Protein AF-A0AAX4NG09-F1 (afdb_monomer)

Organism: NCBI:txid3073602

Structure (mmCIF, N/CA/C/O backbone):
data_AF-A0AAX4NG09-F1
#
_entry.id   AF-A0AAX4NG09-F1
#
loop_
_atom_site.group_PDB
_atom_site.id
_atom_site.type_symbol
_atom_site.label_atom_id
_atom_site.label_alt_id
_atom_site.label_comp_id
_atom_site.label_asym_id
_atom_site.label_entity_id
_atom_site.label_seq_id
_atom_site.pdbx_PDB_ins_code
_atom_site.Cartn_x
_atom_site.Cartn_y
_atom_site.Cartn_z
_atom_site.occupancy
_atom_site.B_iso_or_equiv
_atom_site.auth_seq_id
_atom_site.auth_comp_id
_atom_site.auth_asym_id
_atom_site.auth_atom_id
_atom_site.pdbx_PDB_model_num
ATOM 1 N N . MET A 1 1 ? -6.642 13.900 21.041 1.00 59.78 1 MET A N 1
ATOM 2 C CA . MET A 1 1 ? -6.759 13.315 19.686 1.00 59.78 1 MET A CA 1
ATOM 3 C C . MET A 1 1 ? -7.125 11.846 19.848 1.00 59.78 1 MET A C 1
ATOM 5 O O . MET A 1 1 ? -6.488 11.182 20.656 1.00 59.78 1 MET A O 1
ATOM 9 N N . ASN A 1 2 ? -8.192 11.367 19.203 1.00 76.62 2 ASN A N 1
ATOM 10 C CA . ASN A 1 2 ? -8.667 9.991 19.373 1.00 76.62 2 ASN A CA 1
ATOM 11 C C . ASN A 1 2 ? -7.628 9.006 18.785 1.00 76.62 2 ASN A C 1
ATOM 13 O O . ASN A 1 2 ? -7.184 9.186 17.653 1.00 76.62 2 ASN A O 1
ATOM 17 N N . LYS A 1 3 ? -7.224 7.984 19.551 1.00 73.12 3 LYS A N 1
ATOM 18 C CA . LYS A 1 3 ? -6.249 6.958 19.130 1.00 73.12 3 LYS A CA 1
ATOM 19 C C . LYS A 1 3 ? -6.661 6.234 17.840 1.00 73.12 3 LYS A C 1
ATOM 21 O O . LYS A 1 3 ? -5.796 5.867 17.053 1.00 73.12 3 LYS A O 1
ATOM 26 N N . TYR A 1 4 ? -7.967 6.102 17.595 1.00 78.19 4 TYR A N 1
ATOM 27 C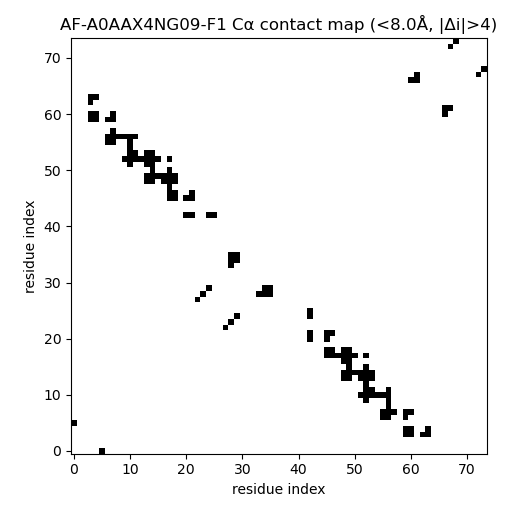 CA . TYR A 1 4 ? -8.498 5.527 16.358 1.00 78.19 4 TYR A CA 1
ATOM 28 C C . TYR A 1 4 ? -8.273 6.457 15.157 1.00 78.19 4 TYR A C 1
ATOM 30 O O . TYR A 1 4 ? -7.863 6.004 14.098 1.00 78.19 4 TYR A O 1
ATOM 38 N N . LEU A 1 5 ? -8.420 7.773 15.342 1.00 79.19 5 LEU A N 1
ATOM 39 C CA . LEU A 1 5 ? -8.151 8.756 14.288 1.00 79.19 5 LEU A CA 1
ATOM 40 C C . LEU A 1 5 ? -6.663 8.785 13.905 1.00 79.19 5 LEU A C 1
ATOM 42 O O . LEU A 1 5 ? -6.325 8.864 12.730 1.00 79.19 5 LEU A O 1
ATOM 46 N N . ALA A 1 6 ? -5.767 8.690 14.892 1.00 81.56 6 ALA A N 1
ATOM 47 C CA . ALA A 1 6 ? -4.332 8.619 14.626 1.00 81.56 6 ALA A CA 1
ATOM 48 C C . ALA A 1 6 ? -3.957 7.341 13.852 1.00 81.56 6 ALA A C 1
ATOM 50 O O . ALA A 1 6 ? -3.193 7.411 12.894 1.00 81.56 6 ALA A O 1
ATOM 51 N N . GLY A 1 7 ? -4.528 6.190 14.227 1.00 82.94 7 GLY A N 1
ATOM 52 C CA . GLY A 1 7 ? -4.300 4.924 13.527 1.00 82.94 7 GLY A CA 1
ATOM 53 C C . GLY A 1 7 ? -4.840 4.911 12.093 1.00 82.94 7 GLY A C 1
ATOM 54 O O . GLY A 1 7 ? -4.172 4.403 11.198 1.00 82.94 7 GLY A O 1
ATOM 55 N N . GLU A 1 8 ? -6.000 5.527 11.856 1.00 82.44 8 GLU A N 1
ATOM 56 C CA . GLU A 1 8 ? -6.579 5.690 10.517 1.00 82.44 8 GLU A CA 1
ATOM 57 C C . GLU A 1 8 ? -5.671 6.534 9.609 1.00 82.44 8 GLU A C 1
ATOM 59 O O . GLU A 1 8 ? -5.346 6.111 8.501 1.00 82.44 8 GLU A O 1
ATOM 64 N N . ILE A 1 9 ? -5.173 7.675 10.102 1.00 86.69 9 ILE A N 1
ATOM 65 C CA . ILE A 1 9 ? -4.245 8.546 9.358 1.00 86.69 9 ILE A CA 1
ATOM 66 C C . ILE A 1 9 ? -2.941 7.809 9.023 1.00 86.69 9 ILE A C 1
ATOM 68 O O . ILE A 1 9 ? -2.446 7.916 7.901 1.00 86.69 9 ILE A O 1
ATOM 72 N N . ILE A 1 10 ? -2.397 7.038 9.970 1.00 88.44 10 ILE A N 1
ATOM 73 C CA . ILE A 1 10 ? -1.176 6.250 9.751 1.00 88.44 10 ILE A CA 1
ATOM 74 C C . ILE A 1 10 ? -1.413 5.164 8.694 1.00 88.44 10 ILE A C 1
ATOM 76 O O . ILE A 1 10 ? -0.596 5.019 7.785 1.00 88.44 10 ILE A O 1
ATOM 80 N N . GLY A 1 11 ? -2.535 4.440 8.763 1.00 88.31 11 GLY A N 1
ATOM 81 C CA . GLY A 1 11 ? -2.895 3.429 7.764 1.00 88.31 11 GLY A CA 1
ATOM 82 C C . GLY A 1 11 ? -3.030 4.024 6.359 1.00 88.31 11 GLY A C 1
ATOM 83 O O . GLY A 1 11 ? -2.444 3.510 5.406 1.00 88.31 11 GLY A O 1
ATOM 84 N N . VAL A 1 12 ? -3.713 5.167 6.234 1.00 89.12 12 VAL A N 1
ATOM 85 C CA . VAL A 1 12 ? -3.845 5.892 4.959 1.00 89.12 12 VAL A CA 1
ATOM 86 C C . VAL A 1 12 ? -2.482 6.335 4.428 1.00 89.12 12 VAL A C 1
ATOM 88 O O . VAL A 1 12 ? -2.203 6.141 3.246 1.00 89.12 12 VAL A O 1
ATOM 91 N N . ALA A 1 13 ? -1.611 6.881 5.280 1.00 91.81 13 ALA A N 1
ATOM 92 C CA . ALA A 1 13 ? -0.275 7.316 4.877 1.00 91.81 13 ALA A CA 1
ATOM 93 C C . ALA A 1 13 ? 0.577 6.150 4.347 1.00 91.81 13 ALA A C 1
ATOM 95 O O . ALA A 1 13 ? 1.176 6.267 3.279 1.00 91.81 13 ALA A O 1
ATOM 96 N N . ILE A 1 14 ? 0.580 5.008 5.044 1.00 91.31 14 ILE A N 1
ATOM 97 C CA . ILE A 1 14 ? 1.277 3.789 4.598 1.00 91.31 14 ILE A CA 1
ATOM 98 C C . ILE A 1 14 ? 0.705 3.301 3.261 1.00 91.31 14 ILE A C 1
ATOM 100 O O . ILE A 1 14 ? 1.467 2.955 2.357 1.00 91.31 14 ILE A O 1
ATOM 104 N N . GLY A 1 15 ? -0.622 3.336 3.109 1.00 90.75 15 GLY A N 1
ATOM 105 C CA . GLY A 1 15 ? -1.299 2.975 1.867 1.00 90.75 15 GLY A CA 1
ATOM 106 C C . GLY A 1 15 ? -0.835 3.840 0.693 1.00 90.75 15 GLY A C 1
ATOM 107 O O . GLY A 1 15 ? -0.377 3.322 -0.323 1.00 90.75 15 GLY A O 1
ATOM 108 N N . ILE A 1 16 ? -0.877 5.165 0.849 1.00 93.19 16 ILE A N 1
ATOM 109 C CA . ILE A 1 16 ? -0.452 6.118 -0.189 1.00 93.19 16 ILE A CA 1
ATOM 110 C C . ILE A 1 16 ? 1.011 5.893 -0.586 1.00 93.19 16 ILE A C 1
ATOM 112 O O . ILE A 1 16 ? 1.321 5.917 -1.776 1.00 93.19 16 ILE A O 1
ATOM 116 N N . ILE A 1 17 ? 1.899 5.630 0.377 1.00 91.94 17 ILE A N 1
ATOM 117 C CA . ILE A 1 17 ? 3.312 5.335 0.102 1.00 91.94 17 ILE A CA 1
ATOM 118 C C . ILE A 1 17 ? 3.448 4.052 -0.727 1.00 91.94 17 ILE A C 1
ATOM 120 O O . ILE A 1 17 ? 4.144 4.058 -1.741 1.00 91.94 17 ILE A O 1
ATOM 124 N N . GLY A 1 18 ? 2.756 2.974 -0.346 1.00 89.12 18 GLY A N 1
ATOM 125 C CA . GLY A 1 18 ? 2.762 1.718 -1.103 1.00 89.12 18 GLY A CA 1
ATOM 126 C C . GLY A 1 18 ? 2.256 1.891 -2.537 1.00 89.12 18 GLY A C 1
ATOM 127 O O . GLY A 1 18 ? 2.877 1.399 -3.476 1.00 89.12 18 GLY A O 1
ATOM 128 N N . LEU A 1 19 ? 1.182 2.664 -2.726 1.00 89.94 19 LEU A N 1
ATOM 129 C CA . LEU A 1 19 ? 0.640 2.965 -4.053 1.00 89.94 19 LEU A CA 1
ATOM 130 C C . LEU A 1 19 ? 1.596 3.820 -4.893 1.00 89.94 19 LEU A C 1
ATOM 132 O O . LEU A 1 19 ? 1.785 3.540 -6.074 1.00 89.94 19 LEU A O 1
ATOM 136 N N . ALA A 1 20 ? 2.214 4.844 -4.301 1.00 87.88 20 ALA A N 1
ATOM 137 C CA . ALA A 1 20 ? 3.159 5.716 -4.996 1.00 87.88 20 ALA A CA 1
ATOM 138 C C . ALA A 1 20 ? 4.398 4.947 -5.476 1.00 87.88 20 ALA A C 1
ATOM 140 O O . ALA A 1 20 ? 4.830 5.129 -6.613 1.00 87.88 20 ALA A O 1
ATOM 141 N N . LEU A 1 21 ? 4.930 4.052 -4.638 1.00 87.50 21 LEU A N 1
ATOM 142 C CA . LEU A 1 21 ? 6.049 3.179 -5.000 1.00 87.50 21 LEU A CA 1
ATOM 143 C C . LEU A 1 21 ? 5.660 2.189 -6.105 1.00 87.50 21 LEU A C 1
ATOM 145 O O . LEU A 1 21 ? 6.417 2.002 -7.055 1.00 87.50 21 LEU A O 1
ATOM 149 N N . LEU A 1 22 ? 4.452 1.624 -6.037 1.00 86.31 22 LEU A N 1
ATOM 150 C CA . LEU A 1 22 ? 3.940 0.720 -7.066 1.00 86.31 22 LEU A CA 1
ATOM 151 C C . LEU A 1 22 ? 3.761 1.429 -8.418 1.00 86.31 22 LEU A C 1
ATOM 153 O O . LEU A 1 22 ? 4.142 0.892 -9.455 1.00 86.31 22 LEU A O 1
ATOM 157 N N . ILE A 1 23 ? 3.217 2.647 -8.422 1.00 84.69 23 ILE A N 1
ATOM 158 C CA . ILE A 1 23 ? 3.085 3.497 -9.619 1.00 84.69 23 ILE A CA 1
ATOM 159 C C . ILE A 1 23 ? 4.464 3.840 -10.189 1.00 84.69 23 ILE A C 1
ATOM 161 O O . ILE A 1 23 ? 4.668 3.777 -11.401 1.00 84.69 23 ILE A O 1
ATOM 165 N N . TYR A 1 24 ? 5.421 4.184 -9.327 1.00 83.12 24 TYR A N 1
ATOM 166 C CA . TYR A 1 24 ? 6.782 4.497 -9.748 1.00 83.12 24 TYR A CA 1
ATOM 167 C C . TYR A 1 24 ? 7.444 3.308 -10.458 1.00 83.12 24 TYR A C 1
ATOM 169 O O . TYR A 1 24 ? 8.007 3.464 -11.541 1.00 83.12 24 TYR A O 1
ATOM 177 N N . GLU A 1 25 ? 7.324 2.101 -9.908 1.00 78.62 25 GLU A N 1
ATOM 178 C CA . GLU A 1 25 ? 7.868 0.892 -10.534 1.00 78.62 25 GLU A CA 1
ATOM 179 C C . GLU A 1 25 ? 7.138 0.515 -11.829 1.00 78.62 25 GLU A C 1
ATOM 181 O O . GLU A 1 25 ? 7.776 0.207 -12.829 1.00 78.62 25 GLU A O 1
ATOM 186 N N . THR A 1 26 ? 5.804 0.555 -11.836 1.00 76.69 26 THR A N 1
ATOM 187 C CA . THR A 1 26 ? 5.003 0.026 -12.954 1.00 76.69 26 THR A CA 1
ATOM 188 C C . THR A 1 26 ? 4.860 0.988 -14.128 1.00 76.69 26 THR A C 1
ATOM 190 O O . THR A 1 26 ? 4.764 0.538 -15.268 1.00 76.69 26 THR A O 1
ATOM 193 N N . LEU A 1 27 ? 4.837 2.300 -13.878 1.00 73.88 27 LEU A N 1
ATOM 194 C CA . LEU A 1 27 ? 4.571 3.313 -14.904 1.00 73.88 27 LEU A CA 1
ATOM 195 C C . LEU A 1 27 ? 5.791 4.183 -15.205 1.00 73.88 27 LEU A C 1
ATOM 197 O O . LEU A 1 27 ? 6.041 4.495 -16.366 1.00 73.88 27 LEU A O 1
ATOM 201 N N . ILE A 1 28 ? 6.564 4.567 -14.186 1.00 72.81 28 ILE A N 1
ATOM 202 C CA . ILE A 1 28 ? 7.665 5.525 -14.367 1.00 72.81 28 ILE A CA 1
ATOM 203 C C . ILE A 1 28 ? 8.951 4.805 -14.774 1.00 72.81 28 ILE A C 1
ATOM 205 O O . ILE A 1 28 ? 9.573 5.182 -15.762 1.00 72.81 28 ILE A O 1
ATOM 209 N N . THR A 1 29 ? 9.321 3.736 -14.079 1.00 70.12 29 THR A N 1
ATOM 210 C CA . THR A 1 29 ? 10.578 2.998 -14.296 1.00 70.12 29 THR A CA 1
ATOM 211 C C . THR A 1 29 ? 10.750 2.466 -15.734 1.00 70.12 29 THR A C 1
ATOM 213 O O . THR A 1 29 ? 11.811 2.696 -16.319 1.00 70.12 29 THR A O 1
ATOM 216 N N . PRO A 1 30 ? 9.724 1.881 -16.387 1.00 65.06 30 PRO A N 1
ATOM 217 C CA . PRO A 1 30 ? 9.828 1.470 -17.788 1.00 65.06 30 PRO A CA 1
ATOM 218 C C . PRO A 1 30 ? 9.896 2.678 -18.739 1.00 65.06 30 PRO A C 1
ATOM 220 O O . PRO A 1 30 ? 10.552 2.614 -19.775 1.00 65.06 30 PRO A O 1
ATOM 223 N N . SER A 1 31 ? 9.246 3.797 -18.386 1.00 64.88 31 SER A N 1
ATOM 224 C CA . SER A 1 31 ? 9.199 5.012 -19.217 1.00 64.88 31 SER A CA 1
ATOM 225 C C . SER A 1 31 ? 10.535 5.760 -19.296 1.00 64.88 31 SER A C 1
ATOM 227 O O . SER A 1 31 ? 10.796 6.439 -20.286 1.00 64.88 31 SER A O 1
ATOM 229 N N . VAL A 1 32 ? 11.405 5.598 -18.291 1.00 70.50 32 VAL A N 1
ATOM 230 C CA . VAL A 1 32 ? 12.768 6.163 -18.265 1.00 70.50 32 VAL A CA 1
ATOM 231 C C . VAL A 1 32 ? 13.829 5.206 -18.829 1.00 70.50 32 VAL A C 1
ATOM 233 O O . VAL A 1 32 ? 15.023 5.464 -18.702 1.00 70.50 32 VAL A O 1
ATOM 236 N N . GLY A 1 33 ? 13.410 4.111 -19.476 1.00 64.38 33 GLY A N 1
ATOM 237 C CA . GLY A 1 33 ? 14.309 3.171 -20.153 1.00 64.38 33 GLY A CA 1
ATOM 238 C C . GLY A 1 33 ? 15.028 2.189 -19.225 1.00 64.38 33 GLY A C 1
ATOM 239 O O . GLY A 1 33 ? 15.968 1.523 -19.657 1.00 64.38 33 GLY A O 1
ATOM 240 N N . VAL A 1 34 ? 14.600 2.072 -17.963 1.00 67.75 34 VAL A N 1
ATOM 241 C CA . VAL A 1 34 ? 15.098 1.034 -17.053 1.00 67.75 34 VAL A CA 1
ATOM 242 C C . VAL A 1 34 ? 14.382 -0.273 -17.390 1.00 67.75 34 VAL A C 1
ATOM 244 O O . VAL A 1 34 ? 13.155 -0.367 -17.312 1.00 67.75 34 VAL A O 1
ATOM 247 N N . HIS A 1 35 ? 15.146 -1.288 -17.793 1.00 61.91 35 HIS A N 1
ATOM 248 C CA . HIS A 1 35 ? 14.605 -2.600 -18.134 1.00 61.91 35 HIS A CA 1
ATOM 249 C C . HIS A 1 35 ? 14.051 -3.280 -16.876 1.00 61.91 35 HIS A C 1
ATOM 251 O O . HIS A 1 35 ? 14.789 -3.769 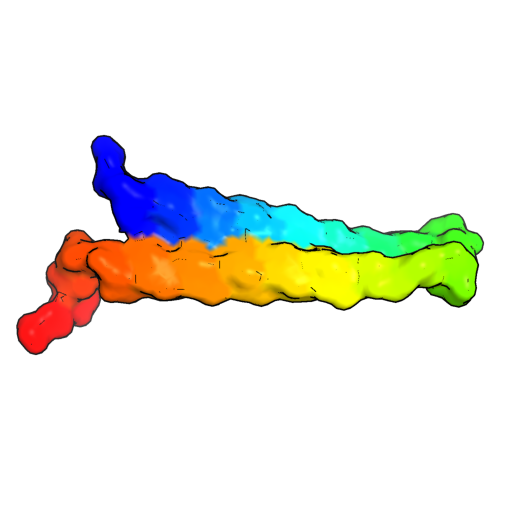-16.027 1.00 61.91 35 HIS A O 1
ATOM 257 N N . VAL A 1 36 ? 12.722 -3.347 -16.785 1.00 57.84 36 VAL A N 1
ATOM 258 C CA . VAL A 1 36 ? 11.968 -3.940 -15.663 1.00 57.84 36 VAL A CA 1
ATOM 259 C C . VAL A 1 36 ? 12.346 -5.409 -15.401 1.00 57.84 36 VAL A C 1
ATOM 261 O O . VAL A 1 36 ? 12.168 -5.899 -14.295 1.00 57.84 36 VAL A O 1
ATOM 264 N N . GLY A 1 37 ? 12.914 -6.106 -16.393 1.00 59.62 37 GLY A N 1
ATOM 265 C CA . GLY A 1 37 ? 13.398 -7.484 -16.255 1.00 59.62 37 GLY A CA 1
ATOM 266 C C . GLY A 1 37 ? 14.639 -7.660 -15.369 1.00 59.62 37 GLY A C 1
ATOM 267 O O . GLY A 1 37 ? 14.933 -8.786 -14.981 1.00 59.62 37 GLY A O 1
ATOM 268 N N . GLU A 1 38 ? 15.353 -6.580 -15.036 1.00 61.03 38 GLU A N 1
ATOM 269 C CA . GLU A 1 38 ? 16.529 -6.607 -14.147 1.00 61.03 38 GLU A CA 1
ATOM 270 C C . GLU A 1 38 ? 16.198 -6.209 -12.702 1.00 61.03 38 GLU A C 1
ATOM 272 O O . GLU A 1 38 ? 17.020 -6.382 -11.800 1.00 61.03 38 GLU A O 1
ATOM 277 N N . LEU A 1 39 ? 14.990 -5.693 -12.458 1.00 60.66 39 LEU A N 1
ATOM 278 C CA . LEU A 1 39 ? 14.544 -5.344 -11.118 1.00 60.66 39 LEU A CA 1
ATOM 279 C C . LEU A 1 39 ? 13.947 -6.586 -10.438 1.00 60.66 39 LEU A C 1
ATOM 281 O O . LEU A 1 39 ? 13.104 -7.266 -11.028 1.00 60.66 39 LEU A O 1
ATOM 285 N N . PRO A 1 40 ? 14.354 -6.907 -9.193 1.00 63.50 40 PRO A N 1
ATOM 286 C CA . PRO A 1 40 ? 13.670 -7.934 -8.416 1.00 63.50 40 PRO A CA 1
ATOM 287 C C . PRO A 1 40 ? 12.178 -7.574 -8.307 1.00 63.50 40 PRO A C 1
ATOM 289 O O . PRO A 1 40 ? 11.871 -6.382 -8.294 1.00 63.50 40 PRO A O 1
ATOM 292 N N . PRO A 1 41 ? 11.254 -8.556 -8.207 1.00 69.00 41 PRO A N 1
ATOM 293 C CA . PRO A 1 41 ? 9.802 -8.337 -8.211 1.00 69.00 41 PRO A CA 1
ATOM 294 C C . PRO A 1 41 ? 9.323 -7.680 -6.904 1.00 69.00 41 PRO A C 1
ATOM 296 O O . PRO A 1 41 ? 8.581 -8.256 -6.107 1.00 69.00 41 PRO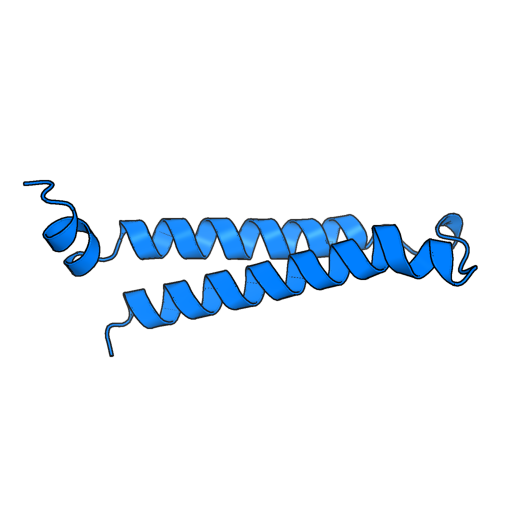 A O 1
ATOM 299 N N . ILE A 1 42 ? 9.791 -6.461 -6.660 1.00 77.38 42 ILE A N 1
ATOM 300 C CA . ILE A 1 42 ? 9.560 -5.669 -5.461 1.00 77.38 42 ILE A CA 1
ATOM 301 C C . ILE A 1 42 ?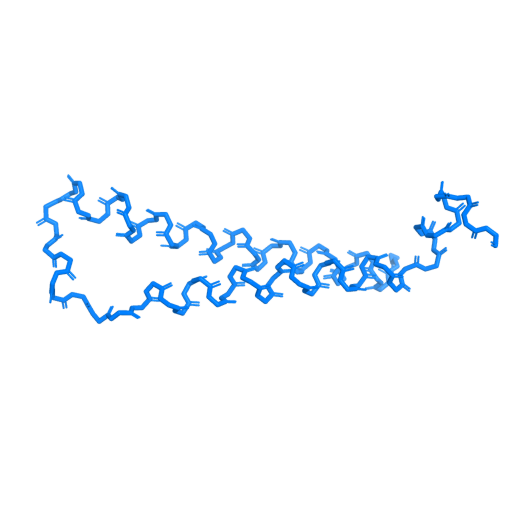 8.205 -4.956 -5.518 1.00 77.38 42 ILE A C 1
ATOM 303 O O . ILE A 1 42 ? 7.673 -4.584 -4.474 1.00 77.38 42 ILE A O 1
ATOM 307 N N . GLY A 1 43 ? 7.557 -4.916 -6.685 1.00 76.50 43 GLY A N 1
ATOM 308 C CA . GLY A 1 43 ? 6.182 -4.432 -6.826 1.00 76.50 43 GLY A CA 1
ATOM 309 C C . GLY A 1 43 ? 5.176 -5.209 -5.992 1.00 76.50 43 GLY A C 1
ATOM 310 O O . GLY A 1 43 ? 4.203 -4.637 -5.505 1.00 76.50 43 GLY A O 1
ATOM 311 N N . ILE A 1 44 ? 5.445 -6.487 -5.714 1.00 81.50 44 ILE A N 1
ATOM 312 C CA . ILE A 1 44 ? 4.639 -7.281 -4.777 1.00 81.50 44 ILE A CA 1
ATOM 313 C C . ILE A 1 44 ? 4.746 -6.705 -3.357 1.00 81.50 44 ILE A C 1
ATOM 315 O O . ILE A 1 44 ? 3.743 -6.633 -2.648 1.00 81.50 44 ILE A O 1
ATOM 319 N N . LEU A 1 45 ? 5.931 -6.239 -2.948 1.00 84.31 45 LEU A N 1
ATOM 320 C CA . LEU A 1 45 ? 6.150 -5.605 -1.647 1.00 84.31 45 LEU A CA 1
ATOM 321 C C . LEU A 1 45 ? 5.428 -4.254 -1.556 1.00 84.31 45 LEU A C 1
ATOM 323 O O . LEU A 1 45 ? 4.787 -3.971 -0.545 1.00 84.31 45 LEU A O 1
ATOM 327 N N . TYR A 1 46 ? 5.471 -3.439 -2.611 1.00 87.38 46 TYR A N 1
ATOM 328 C CA . TYR A 1 46 ? 4.761 -2.154 -2.650 1.00 87.38 46 TYR A CA 1
ATOM 329 C C . TYR A 1 46 ? 3.238 -2.329 -2.677 1.00 87.38 46 TYR A C 1
ATOM 331 O O . TYR A 1 46 ? 2.521 -1.642 -1.945 1.00 87.38 46 TYR A O 1
ATOM 339 N N . GLY A 1 47 ? 2.740 -3.309 -3.435 1.00 85.06 47 GLY A N 1
ATOM 340 C CA . GLY A 1 47 ? 1.331 -3.707 -3.424 1.00 85.06 47 GLY A CA 1
ATOM 341 C C . GLY A 1 47 ? 0.875 -4.227 -2.056 1.00 85.06 47 GLY A C 1
ATOM 342 O O . GLY A 1 47 ? -0.215 -3.883 -1.599 1.00 85.06 47 GLY A O 1
ATOM 343 N N . LEU A 1 48 ? 1.725 -4.985 -1.355 1.00 88.56 48 LEU A N 1
ATOM 344 C CA . LEU A 1 48 ? 1.481 -5.412 0.027 1.00 88.56 48 LEU A CA 1
ATOM 345 C C . LEU A 1 48 ? 1.404 -4.224 0.990 1.00 88.56 48 LEU A C 1
ATOM 347 O O . LEU A 1 48 ? 0.487 -4.173 1.807 1.00 88.56 48 LEU A O 1
ATOM 351 N N . LEU A 1 49 ? 2.314 -3.252 0.885 1.00 88.62 49 LEU A N 1
ATOM 352 C CA . LEU A 1 49 ? 2.275 -2.031 1.700 1.00 88.62 49 LEU A CA 1
ATOM 353 C C . LEU A 1 49 ? 0.985 -1.237 1.466 1.00 88.62 49 LEU A C 1
ATOM 355 O O . LEU A 1 49 ? 0.362 -0.791 2.431 1.00 88.62 49 LEU A O 1
ATOM 359 N N . PHE A 1 50 ? 0.549 -1.123 0.207 1.00 91.56 50 PHE A N 1
ATOM 360 C CA . PHE A 1 50 ? -0.735 -0.512 -0.131 1.00 91.56 50 PHE A CA 1
ATOM 361 C C . PHE A 1 50 ? -1.896 -1.253 0.542 1.00 91.56 50 PHE A C 1
ATOM 363 O O . PHE A 1 50 ? -2.665 -0.646 1.286 1.00 91.56 50 PHE A O 1
ATOM 370 N N . ALA A 1 51 ? -1.980 -2.573 0.352 1.00 90.06 51 ALA A N 1
ATOM 371 C CA . ALA A 1 51 ? -3.050 -3.393 0.911 1.00 90.06 51 ALA A CA 1
ATOM 372 C C . ALA A 1 51 ? -3.098 -3.323 2.447 1.00 90.06 51 ALA A C 1
ATOM 374 O O . ALA A 1 51 ? -4.167 -3.116 3.021 1.00 90.06 51 ALA A O 1
ATOM 375 N N . VAL A 1 52 ? -1.950 -3.435 3.122 1.00 92.12 52 VAL A N 1
ATOM 376 C CA . VAL A 1 52 ? -1.854 -3.338 4.588 1.00 92.12 52 VAL A CA 1
ATOM 377 C C . VAL A 1 52 ? -2.282 -1.954 5.076 1.00 92.12 52 VAL A C 1
ATOM 379 O O . VAL A 1 52 ? -3.053 -1.856 6.034 1.00 92.12 52 VAL A O 1
ATOM 382 N N . GLY A 1 53 ? -1.846 -0.882 4.409 1.00 90.38 53 GLY A N 1
ATOM 383 C CA . GLY A 1 53 ? -2.258 0.484 4.734 1.00 90.38 53 GLY A CA 1
ATOM 384 C C . GLY A 1 53 ? -3.769 0.695 4.596 1.00 90.38 53 GLY A C 1
ATOM 385 O O . GLY A 1 53 ? -4.425 1.171 5.523 1.00 90.38 53 GLY A O 1
ATOM 386 N N . THR A 1 54 ? -4.360 0.255 3.484 1.00 89.31 54 THR A N 1
ATOM 387 C CA . THR A 1 54 ? -5.806 0.380 3.245 1.00 89.31 54 THR A CA 1
ATOM 388 C C . THR A 1 54 ? -6.633 -0.460 4.220 1.00 89.31 54 THR A C 1
ATOM 390 O O . THR A 1 54 ? -7.592 0.046 4.802 1.00 89.31 54 THR A O 1
ATOM 393 N N . ILE A 1 55 ? -6.261 -1.725 4.446 1.00 91.69 55 ILE A N 1
ATOM 394 C CA . ILE A 1 55 ? -6.986 -2.623 5.359 1.00 91.69 55 ILE A CA 1
ATOM 395 C C . ILE A 1 55 ? -6.912 -2.101 6.795 1.00 91.69 55 ILE A C 1
ATOM 397 O O . ILE A 1 55 ? -7.932 -2.073 7.481 1.00 91.69 55 ILE A O 1
ATOM 401 N N . SER A 1 56 ? -5.738 -1.654 7.248 1.00 89.06 56 SER A N 1
ATOM 402 C CA . SER A 1 56 ? -5.574 -1.110 8.602 1.00 89.06 56 SER A CA 1
ATOM 403 C C . SER A 1 56 ? -6.372 0.179 8.808 1.00 89.06 56 SER A C 1
ATOM 405 O O . SER A 1 56 ? -7.060 0.297 9.822 1.00 89.06 56 SER A O 1
ATOM 407 N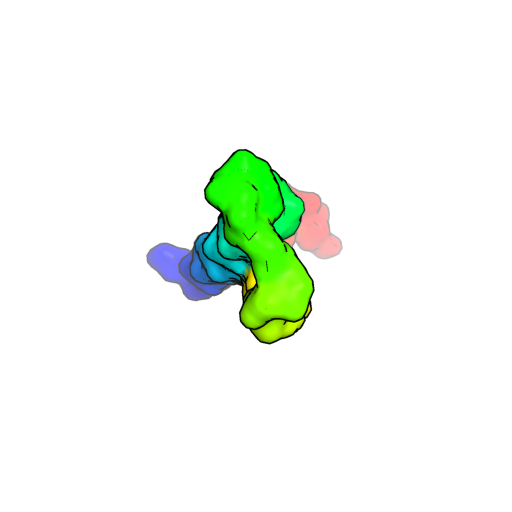 N . ALA A 1 57 ? -6.380 1.096 7.835 1.00 85.69 57 ALA A N 1
ATOM 408 C CA . ALA A 1 57 ? -7.199 2.307 7.896 1.00 85.69 57 ALA A CA 1
ATOM 409 C C . ALA A 1 57 ? -8.699 1.987 7.998 1.00 85.69 57 ALA A C 1
ATOM 411 O O . ALA A 1 57 ? -9.387 2.509 8.876 1.00 85.69 57 ALA A O 1
ATOM 412 N N . ILE A 1 58 ? -9.199 1.074 7.157 1.00 86.19 58 ILE A N 1
ATOM 413 C CA . ILE A 1 58 ? -10.608 0.652 7.168 1.00 86.19 58 ILE A CA 1
ATOM 414 C C . ILE A 1 58 ? -10.955 -0.061 8.479 1.00 86.19 58 ILE A C 1
ATOM 416 O O . ILE A 1 58 ? -12.002 0.206 9.070 1.00 86.19 58 ILE A O 1
ATOM 420 N N . ALA A 1 59 ? -10.096 -0.963 8.956 1.00 87.12 59 ALA A N 1
ATOM 421 C CA . ALA A 1 59 ? -10.322 -1.694 10.199 1.00 87.12 59 ALA A CA 1
ATOM 422 C C . ALA A 1 59 ? -10.399 -0.741 11.400 1.00 87.12 59 ALA A C 1
ATOM 424 O O . ALA A 1 59 ? -11.337 -0.820 12.191 1.00 87.12 59 ALA A O 1
ATOM 425 N N . ILE A 1 60 ? -9.463 0.203 11.504 1.00 85.62 60 ILE A N 1
ATOM 426 C CA . ILE A 1 60 ? -9.412 1.169 12.607 1.00 85.62 60 ILE A CA 1
ATOM 427 C C . ILE A 1 60 ? -10.576 2.167 12.526 1.00 85.62 60 ILE A C 1
ATOM 429 O O . ILE A 1 60 ? -11.184 2.467 13.555 1.00 85.62 60 ILE A O 1
ATOM 433 N N . GLY A 1 61 ? -10.941 2.624 11.325 1.00 78.19 61 GLY A N 1
ATOM 434 C CA . GLY A 1 61 ? -12.110 3.481 11.110 1.00 78.19 61 GLY A CA 1
ATOM 435 C C . GLY A 1 61 ? -13.420 2.807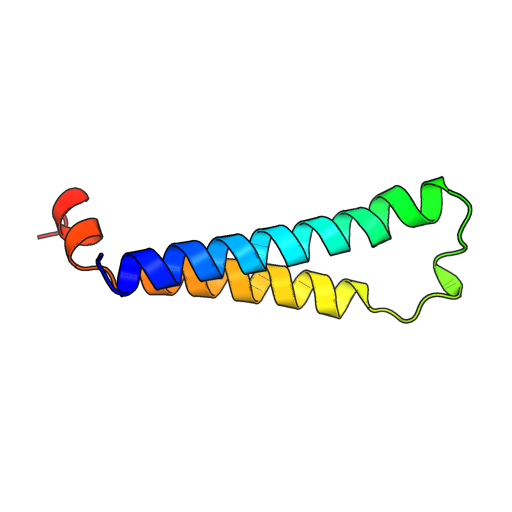 11.533 1.00 78.19 61 GLY A C 1
ATOM 436 O O . GLY A 1 61 ? -14.252 3.431 12.191 1.00 78.19 61 GLY A O 1
ATOM 437 N N . ASN A 1 62 ? -13.579 1.507 11.255 1.00 78.50 62 ASN A N 1
ATOM 438 C CA . ASN A 1 62 ? -14.734 0.724 11.718 1.00 78.50 62 ASN A CA 1
ATOM 439 C C . ASN A 1 62 ? -14.734 0.476 13.236 1.00 78.50 62 ASN A C 1
ATOM 441 O O . ASN A 1 62 ? -15.798 0.338 13.833 1.00 78.50 62 ASN A O 1
ATOM 445 N N . MET A 1 63 ? -13.561 0.438 13.873 1.00 76.94 63 MET A N 1
ATOM 446 C CA . MET A 1 63 ? -13.429 0.317 15.331 1.00 76.94 63 MET A CA 1
ATOM 447 C C . MET A 1 63 ? -13.627 1.647 16.068 1.00 76.94 63 MET A C 1
ATOM 449 O O . MET A 1 63 ? -13.680 1.650 17.297 1.00 76.94 63 MET A O 1
ATOM 453 N N . ASN A 1 64 ? -13.725 2.774 15.356 1.00 75.25 64 ASN A N 1
ATOM 454 C CA . ASN A 1 64 ? -13.873 4.088 15.963 1.00 75.25 64 ASN A CA 1
ATOM 455 C C . ASN A 1 64 ? -15.338 4.353 16.387 1.00 75.25 64 ASN A C 1
ATOM 457 O O . ASN A 1 64 ? -16.185 4.595 15.519 1.00 75.25 64 ASN A O 1
ATOM 461 N N . PRO A 1 65 ? -15.655 4.390 17.699 1.00 63.44 65 PRO A N 1
ATOM 462 C CA . PRO A 1 65 ? -17.026 4.564 18.193 1.00 63.44 65 PRO A CA 1
ATOM 463 C C . PRO A 1 65 ? -17.640 5.932 17.843 1.00 63.44 65 PRO A C 1
ATOM 465 O O . PRO A 1 65 ? -18.861 6.063 17.737 1.00 63.44 65 PRO A O 1
ATOM 468 N N . ASP A 1 66 ? -16.812 6.960 17.624 1.00 60.25 66 ASP A N 1
ATOM 469 C CA . ASP A 1 66 ? -17.282 8.290 17.209 1.00 60.25 66 ASP A CA 1
ATOM 470 C C . ASP A 1 66 ? -17.739 8.311 15.740 1.00 60.25 66 ASP A C 1
ATOM 472 O O . ASP A 1 66 ? -18.634 9.075 15.367 1.00 60.25 66 ASP A O 1
ATOM 476 N N . TYR A 1 67 ? -17.152 7.451 14.901 1.00 58.94 67 TYR A N 1
ATOM 477 C CA . TYR A 1 67 ? -17.492 7.322 13.483 1.00 58.94 67 TYR A CA 1
ATOM 478 C C . TYR A 1 67 ? -18.804 6.544 13.300 1.00 58.94 67 TYR A C 1
ATOM 480 O O . TYR A 1 67 ? -19.658 6.946 12.508 1.00 58.94 67 TYR A O 1
ATOM 488 N N . THR A 1 68 ? -19.031 5.494 14.099 1.00 51.38 68 THR A N 1
ATOM 489 C CA . THR A 1 68 ? -20.315 4.769 14.181 1.00 51.38 68 THR A CA 1
ATOM 490 C C . THR A 1 68 ? -21.438 5.635 14.752 1.00 51.38 68 THR A C 1
ATOM 492 O O . THR A 1 68 ? -22.542 5.618 14.205 1.00 51.38 68 THR A O 1
ATOM 495 N N . ARG A 1 69 ? -21.162 6.491 15.752 1.00 51.78 69 ARG A N 1
ATOM 496 C CA . ARG A 1 69 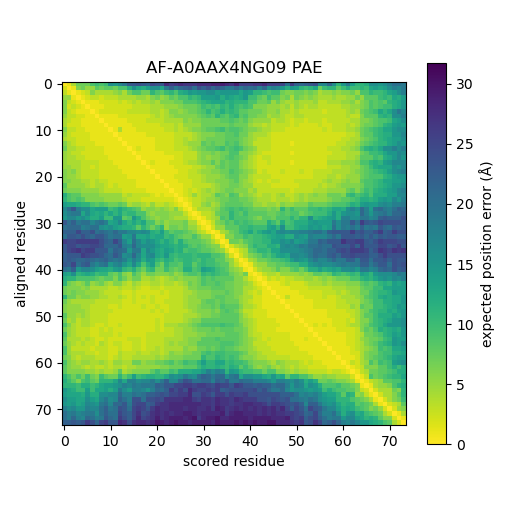? -22.135 7.491 16.244 1.00 51.78 69 ARG A CA 1
ATOM 497 C C . ARG A 1 69 ? -22.569 8.487 15.168 1.00 51.78 69 ARG A C 1
ATOM 499 O O . ARG A 1 69 ? -23.745 8.834 15.115 1.00 51.78 69 ARG A O 1
ATOM 506 N N . LYS A 1 70 ? -21.651 8.946 14.307 1.00 50.97 70 LYS A N 1
ATOM 507 C CA . LYS A 1 70 ? -21.981 9.861 13.195 1.00 50.97 70 LYS A CA 1
ATOM 508 C C . LYS A 1 70 ? -22.700 9.178 12.030 1.00 50.97 70 LYS A C 1
ATOM 510 O O . LYS A 1 70 ? -23.438 9.850 11.318 1.00 50.97 70 LYS A O 1
ATOM 515 N N . LYS A 1 71 ? -22.529 7.864 11.848 1.00 50.56 71 LYS A N 1
ATOM 516 C CA 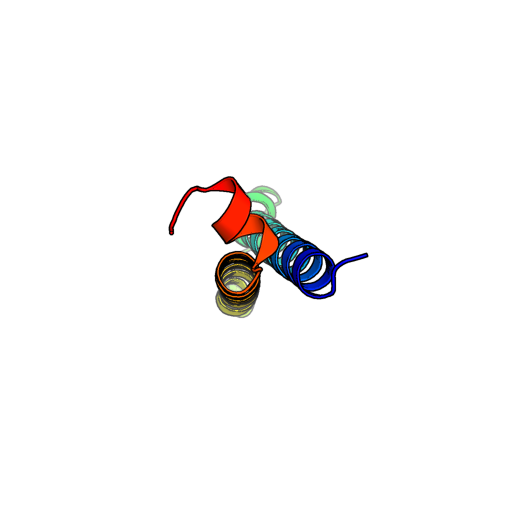. LYS A 1 71 ? -23.237 7.077 10.823 1.00 50.56 71 LYS A CA 1
ATOM 517 C C . LYS A 1 71 ? -24.641 6.610 11.235 1.00 50.56 71 LYS A C 1
ATOM 519 O O . LYS A 1 71 ? -25.298 5.954 10.437 1.00 50.56 71 LYS A O 1
ATOM 524 N N . GLY A 1 72 ? -25.114 6.943 12.441 1.00 47.28 72 GLY A N 1
ATOM 525 C CA . GLY A 1 72 ? -26.483 6.640 12.876 1.00 47.28 72 GLY A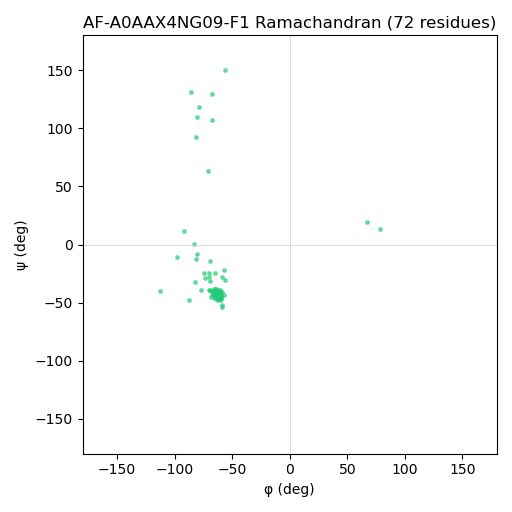 CA 1
ATOM 526 C C . GLY A 1 72 ? -26.785 5.148 13.047 1.00 47.28 72 GLY A C 1
ATOM 527 O O . GLY A 1 72 ? -27.953 4.769 13.062 1.00 47.28 72 GLY A O 1
ATOM 528 N N . ILE A 1 73 ? -25.759 4.303 13.183 1.00 53.38 73 ILE A N 1
ATOM 529 C CA . ILE A 1 73 ? -25.949 2.888 13.511 1.00 53.38 73 ILE A CA 1
ATOM 530 C C . ILE A 1 73 ? -26.154 2.824 15.028 1.00 53.38 73 ILE A C 1
ATOM 532 O O . ILE A 1 73 ? -25.190 2.860 15.793 1.00 53.38 73 ILE A O 1
ATOM 536 N N . LYS A 1 74 ? -27.426 2.873 15.439 1.00 42.59 74 LYS A N 1
ATOM 537 C CA . LYS A 1 74 ? -27.865 2.438 16.770 1.00 42.59 74 LYS A CA 1
ATOM 538 C C . LYS A 1 74 ? -27.767 0.925 16.878 1.00 42.59 74 LYS A C 1
ATOM 540 O O . LYS A 1 74 ? -28.090 0.259 15.870 1.00 42.59 74 LYS A O 1
#

Foldseek 3Di:
DDPLVVQLVQLQVQLVQLVVVLCCLPPVCVVVVNDNVPDDVCNVVSVVSNVRSVVRNVVSCVVDVVNCVVVPPD

Secondary structure (DSSP, 8-state):
--HHHHHHHHHHHHHHHHHHHHHIIIIIHHHTT--GGGS-STHHHHHHHHHHHHHHHHHHHHH-HHHHHHTT--

Radius of gyration: 16.79 Å; Cα contacts (8 Å, |Δi|>4): 75; chains: 1; bounding box: 44×22×40 Å

Solvent-accessible surface area (backbone atoms only — not comparable to full-atom values): 3948 Å² total; per-residue (Å²): 130,61,70,40,59,55,47,22,53,51,15,46,51,43,14,53,51,13,46,51,50,30,46,41,58,72,58,46,37,54,72,74,70,47,65,67,90,78,53,74,83,53,55,60,56,22,48,48,37,20,52,52,10,48,51,44,17,52,54,31,47,71,67,24,69,70,53,42,61,73,67,68,68,125

pLDDT: mean 76.48, std 13.39, range [42.59, 93.19]

Mean predicted aligned error: 9.15 Å

Nearest PDB structures (foldseek):
  3zx6-assembly1_A  TM=4.186E-01  e=9.822E+00  Archaeoglobus fulgidus DSM 4304

Sequence (74 aa):
MNKYLAGEIIGVAIGIIGLALLIYETLITPSVGVHVGELPPIGILYGLLFAVGTISAIAIGNMNPDYTRKKGIK